Protein AF-A0A350F186-F1 (afdb_monomer)

Solvent-accessible surface area (backbone atoms only — not comparable to full-atom values): 3782 Å² total; per-residue (Å²): 112,63,67,63,50,20,64,76,68,74,43,62,57,50,53,78,72,75,45,76,79,72,96,73,81,88,60,67,44,78,40,71,69,65,57,72,68,59,44,50,52,51,51,55,53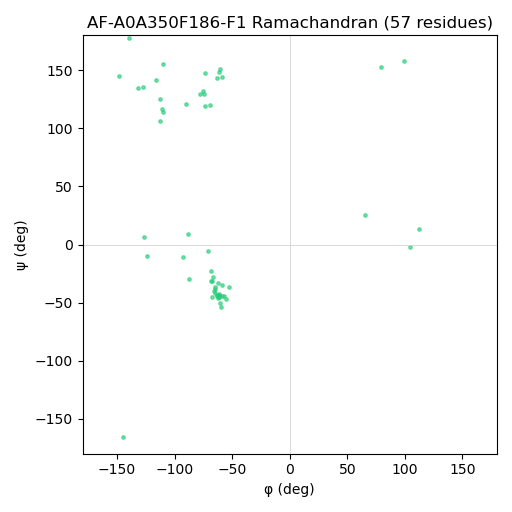,44,40,74,76,65,46,82,39,75,44,78,43,83,129

Sequence (59 aa):
CWDILGQSCGLPVCELLGGRYGEDFHLYRAISQESPEEMAAKVAGYRAEGYRRFQLKVG

Foldseek 3Di:
DLVVVCVVVVHDSCVVVVHDDDPDDADEEEQEDDPPVVSVVVVVVVVVVVHDHYHYDDD

Radius of gyration: 17.96 Å; Cα contacts (8 Å, |Δi|>4): 50; chains: 1; bounding box: 33×18×44 Å

Nearest PDB structures (foldseek):
  4kpl-assembly2_B  TM=8.911E-01  e=7.458E-03  Chromohalobacter israelensis DSM 3043
  4kt2-assembly1_E  TM=8.845E-01  e=8.568E-03  Chromohalobacter israelensis DSM 3043
  3sbf-assembly2_B  TM=8.835E-01  e=2.263E-02  Vibrionales bacterium SWAT-3
  1jpd-assembly1_X  TM=8.594E-01  e=1.042E-01  Escherichia coli

pLDDT: mean 96.01, std 3.9, range [70.5, 98.44]

Mean predicted aligned error: 3.64 Å

Secondary structure (DSSP, 8-state):
-HHHHHHHHT--HHHHTT----S----EEEE-S--HHHHHHHHHHHHHTT--EEEE---

Structure (mmCIF, N/CA/C/O backbone):
data_AF-A0A350F186-F1
#
_entry.id   AF-A0A350F186-F1
#
loop_
_atom_site.group_PDB
_atom_site.id
_atom_site.type_symbol
_atom_site.label_atom_id
_atom_site.label_alt_id
_atom_site.label_comp_id
_atom_site.label_asym_id
_atom_site.label_entity_id
_atom_site.label_seq_id
_atom_site.pdbx_PDB_ins_code
_atom_site.Cartn_x
_atom_site.Cartn_y
_atom_site.Cartn_z
_atom_site.occupancy
_atom_site.B_iso_or_equiv
_atom_site.auth_seq_id
_atom_site.auth_comp_id
_atom_site.auth_asym_id
_atom_site.auth_atom_id
_atom_site.pdbx_PDB_model_num
ATOM 1 N N . CYS A 1 1 ? 0.057 3.364 21.527 1.00 92.00 1 CYS A N 1
ATOM 2 C CA . CYS A 1 1 ? -1.059 2.859 22.357 1.00 92.00 1 CYS A CA 1
ATOM 3 C C . CYS A 1 1 ? -2.353 2.553 21.582 1.00 92.00 1 CYS A C 1
ATOM 5 O O . CYS A 1 1 ? -3.253 1.998 22.193 1.00 92.00 1 CYS A O 1
ATOM 7 N N . TRP A 1 2 ? -2.470 2.852 20.276 1.00 97.81 2 TRP A N 1
ATOM 8 C CA . TRP A 1 2 ? -3.701 2.588 19.504 1.00 97.81 2 TRP A CA 1
ATOM 9 C C . TRP A 1 2 ? -4.057 1.106 19.349 1.00 97.81 2 TRP A C 1
ATOM 11 O O . TRP A 1 2 ? -5.229 0.767 19.442 1.00 97.81 2 TRP A O 1
ATOM 21 N N . A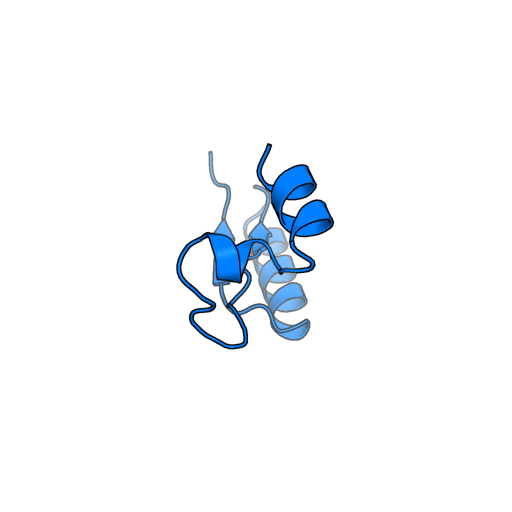SP A 1 3 ? -3.062 0.235 19.167 1.00 98.06 3 ASP A N 1
ATOM 22 C CA . ASP A 1 3 ? -3.284 -1.215 19.077 1.00 98.06 3 ASP A CA 1
ATOM 23 C C . ASP A 1 3 ? -3.922 -1.776 20.363 1.00 98.06 3 ASP A C 1
ATOM 25 O O . ASP A 1 3 ? -4.989 -2.379 20.318 1.00 98.06 3 ASP A O 1
ATOM 29 N N . ILE A 1 4 ? -3.345 -1.454 21.529 1.00 98.44 4 ILE A N 1
ATOM 30 C CA . ILE A 1 4 ? -3.889 -1.840 22.844 1.00 98.44 4 ILE A CA 1
ATOM 31 C C . ILE A 1 4 ? -5.324 -1.322 23.032 1.00 98.44 4 ILE A C 1
ATOM 33 O O . ILE A 1 4 ? -6.189 -2.064 23.493 1.00 98.44 4 ILE A O 1
ATOM 37 N N . LEU A 1 5 ? -5.595 -0.064 22.663 1.00 97.94 5 LEU A N 1
ATOM 38 C CA . LEU A 1 5 ? -6.941 0.507 22.753 1.00 97.94 5 LEU A CA 1
ATOM 39 C C . LEU A 1 5 ? -7.929 -0.256 21.855 1.00 97.94 5 LEU A C 1
ATOM 41 O O . LEU A 1 5 ? -8.998 -0.639 22.325 1.00 97.94 5 LEU A O 1
ATOM 45 N N . GLY A 1 6 ? -7.547 -0.542 20.607 1.00 98.12 6 GLY A N 1
ATOM 46 C CA . GLY A 1 6 ? -8.333 -1.349 19.669 1.00 98.12 6 GLY A CA 1
ATOM 47 C C . GLY A 1 6 ? -8.686 -2.722 20.229 1.00 98.12 6 GLY A C 1
ATOM 48 O O . GLY A 1 6 ? -9.854 -3.107 20.220 1.00 98.12 6 GLY A O 1
ATOM 49 N N . GLN A 1 7 ? -7.703 -3.413 20.810 1.00 98.31 7 GLN A N 1
ATOM 50 C CA . GLN A 1 7 ? -7.910 -4.702 21.473 1.00 98.31 7 GLN A CA 1
ATOM 51 C C . GLN A 1 7 ? -8.868 -4.586 22.667 1.00 98.31 7 GLN A C 1
ATOM 53 O O . GLN A 1 7 ? -9.786 -5.392 22.785 1.00 98.31 7 GLN A O 1
ATOM 58 N N . SER A 1 8 ? -8.713 -3.563 23.518 1.00 98.31 8 SER A N 1
ATOM 59 C CA . SER A 1 8 ? -9.587 -3.365 24.686 1.00 98.31 8 SER A CA 1
ATOM 60 C C . SER A 1 8 ? -11.032 -3.006 24.326 1.00 98.31 8 SER A C 1
ATOM 62 O O . SER A 1 8 ? -11.953 -3.375 25.048 1.00 98.31 8 SER A O 1
ATOM 64 N N . CYS A 1 9 ? -11.236 -2.301 23.210 1.00 97.69 9 CYS A N 1
ATOM 65 C CA . CYS A 1 9 ? -12.554 -1.873 22.748 1.00 97.69 9 CYS A CA 1
ATOM 66 C C . CYS A 1 9 ? -13.203 -2.866 21.773 1.00 97.69 9 CYS A C 1
ATOM 68 O O . CYS A 1 9 ? -14.373 -2.698 21.443 1.00 97.69 9 CYS A O 1
ATOM 70 N N . GLY A 1 10 ? -12.465 -3.868 21.282 1.00 98.12 10 GLY A N 1
ATOM 71 C CA . GLY A 1 10 ? -12.942 -4.785 20.243 1.00 98.12 10 GLY A CA 1
ATOM 72 C C . GLY A 1 10 ? -13.201 -4.099 18.897 1.00 98.12 10 GLY A C 1
ATOM 73 O O . GLY A 1 10 ? -14.024 -4.573 18.117 1.00 98.12 10 GLY A O 1
ATOM 74 N N . LEU A 1 11 ? -12.526 -2.976 18.629 1.00 98.12 11 LEU A N 1
ATOM 75 C CA . LEU A 1 11 ? -12.729 -2.163 17.430 1.00 98.12 11 LEU A CA 1
ATOM 76 C C . LEU A 1 11 ? -11.470 -2.135 16.554 1.00 98.12 11 LEU A C 1
ATOM 78 O O . LEU A 1 11 ? -10.357 -2.013 17.076 1.00 98.12 11 LEU A O 1
ATOM 82 N N . PRO A 1 12 ? -11.616 -2.174 15.216 1.00 97.19 12 PRO A N 1
ATOM 83 C CA . PRO A 1 12 ? -10.517 -1.867 14.311 1.00 97.19 12 PRO A CA 1
ATOM 84 C C . PRO A 1 12 ? -9.977 -0.452 14.554 1.00 97.19 12 PRO A C 1
ATOM 86 O O . PRO A 1 12 ? -10.740 0.485 14.784 1.00 97.19 12 PRO A O 1
ATOM 89 N N . VAL A 1 13 ? -8.662 -0.264 14.418 1.00 97.56 13 VAL A N 1
ATOM 90 C CA . VAL A 1 13 ? -8.024 1.046 14.652 1.00 97.56 13 VAL A CA 1
ATOM 91 C C . VAL A 1 13 ? -8.596 2.143 13.745 1.00 97.56 13 VAL A C 1
ATOM 93 O O . VAL A 1 13 ? -8.741 3.271 14.197 1.00 97.56 13 VAL A O 1
ATOM 96 N N . CYS A 1 14 ? -8.980 1.841 12.499 1.00 96.88 14 CYS A N 1
ATOM 97 C CA . CYS A 1 14 ? -9.591 2.842 11.614 1.00 96.88 14 CYS A CA 1
ATOM 98 C C . CYS A 1 14 ? -10.922 3.390 12.151 1.00 96.88 14 CYS A C 1
ATOM 100 O O . CYS A 1 14 ? -11.188 4.574 11.984 1.00 96.88 14 CYS A O 1
ATOM 102 N N . GLU A 1 15 ? -11.718 2.575 12.851 1.00 97.38 15 GLU A N 1
ATOM 103 C CA . GLU A 1 15 ? -12.956 3.044 13.488 1.00 97.38 15 GLU A CA 1
ATOM 104 C C . GLU A 1 15 ? -12.645 4.032 14.611 1.00 97.38 15 GLU A C 1
ATOM 106 O O . GLU A 1 15 ? -13.264 5.087 14.721 1.00 97.38 15 GLU A O 1
ATOM 111 N N . LEU A 1 16 ? -11.598 3.747 15.385 1.00 97.38 16 LEU A N 1
ATOM 112 C CA . LEU A 1 16 ? -11.120 4.638 16.439 1.00 97.38 16 LEU A CA 1
ATOM 113 C C . LEU A 1 16 ? -10.501 5.942 15.901 1.00 97.38 16 LEU A C 1
ATOM 115 O O . LEU A 1 16 ? -10.453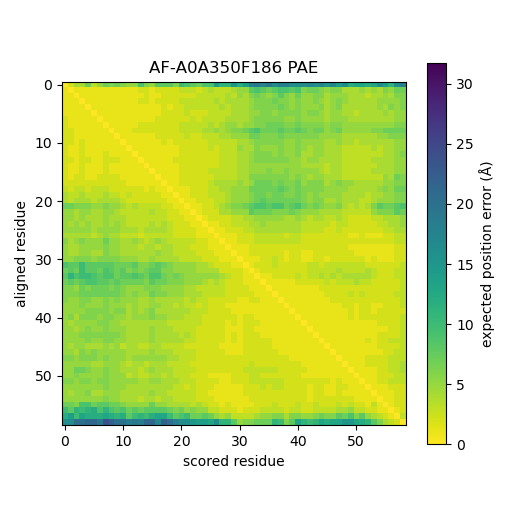 6.936 16.622 1.00 97.38 16 LEU A O 1
ATOM 119 N N . LEU A 1 17 ? -10.039 5.948 14.647 1.00 97.25 17 LEU A N 1
ATOM 120 C CA . LEU A 1 17 ? -9.459 7.112 13.967 1.00 97.25 17 LEU A CA 1
ATOM 121 C C . LEU A 1 17 ? -10.499 7.994 13.250 1.00 97.25 17 LEU A C 1
ATOM 123 O O . LEU A 1 17 ? -10.113 8.914 12.531 1.00 97.25 17 LEU A O 1
ATOM 127 N N . GLY A 1 18 ? -11.796 7.751 13.461 1.00 97.00 18 GLY A N 1
ATOM 128 C CA . GLY A 1 18 ? -12.884 8.540 12.871 1.00 97.00 18 GLY A CA 1
ATOM 129 C C . GLY A 1 18 ? -13.724 7.796 11.832 1.00 97.00 18 GLY A C 1
ATOM 130 O O . GLY A 1 18 ? -14.499 8.432 11.120 1.00 97.00 18 GLY A O 1
ATOM 131 N N . GLY A 1 19 ? -13.590 6.471 11.757 1.00 96.62 19 GLY A N 1
ATOM 132 C CA . GLY A 1 19 ? -14.333 5.625 10.827 1.00 96.62 19 GLY A CA 1
ATOM 133 C C . GLY A 1 19 ? -13.527 5.245 9.587 1.00 96.62 19 GLY A C 1
ATOM 134 O O . GLY A 1 19 ? -12.556 5.902 9.200 1.00 96.62 19 GLY A O 1
ATOM 135 N N . ARG A 1 20 ? -13.933 4.150 8.941 1.00 96.31 20 ARG A N 1
ATOM 136 C CA . ARG A 1 20 ? -13.357 3.719 7.664 1.00 96.31 20 ARG A CA 1
ATOM 137 C C . ARG A 1 20 ? -13.840 4.601 6.511 1.00 96.31 20 ARG A C 1
ATOM 139 O O . ARG A 1 20 ? -15.037 4.770 6.303 1.00 96.31 20 ARG A O 1
ATOM 146 N N . TYR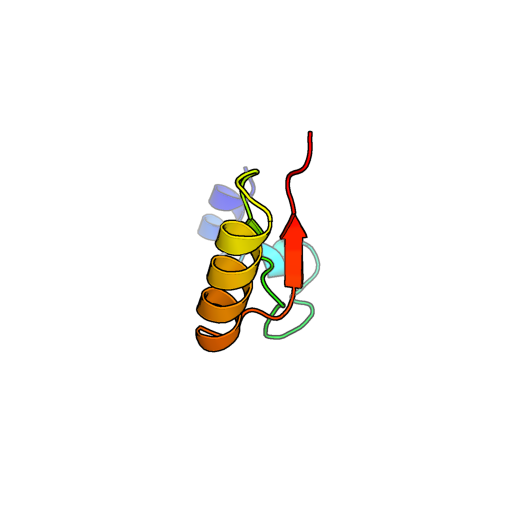 A 1 21 ? -12.897 5.089 5.709 1.00 95.81 21 TYR A N 1
ATOM 147 C CA . TYR A 1 21 ? -13.183 5.722 4.424 1.00 95.81 21 TYR A CA 1
ATOM 148 C C . TYR A 1 21 ? -12.686 4.838 3.277 1.00 95.81 21 TYR A C 1
ATOM 150 O O . TYR A 1 21 ? -11.481 4.620 3.142 1.00 95.81 21 TYR A O 1
ATOM 158 N N . GLY A 1 22 ? -13.618 4.366 2.446 1.00 95.19 22 GLY A N 1
ATOM 159 C CA . GLY A 1 22 ? -13.344 3.441 1.346 1.00 95.19 22 GLY A CA 1
ATOM 160 C C . GLY A 1 22 ? -13.188 1.985 1.797 1.00 95.19 22 GLY A C 1
ATOM 161 O O . GLY A 1 22 ? -12.787 1.694 2.923 1.00 95.19 22 GLY A O 1
ATOM 162 N N . GLU A 1 23 ? -13.504 1.063 0.890 1.00 95.00 23 GLU A N 1
ATOM 163 C CA . GLU A 1 23 ? -13.391 -0.382 1.138 1.00 95.00 23 GLU A CA 1
ATOM 164 C C . GLU A 1 23 ? -11.992 -0.920 0.809 1.00 95.00 23 GLU A C 1
ATOM 166 O O . GLU A 1 23 ? -11.513 -1.863 1.438 1.00 95.00 23 GLU A O 1
ATOM 171 N N . ASP A 1 24 ? -11.308 -0.287 -0.146 1.00 95.19 24 ASP A N 1
ATOM 172 C CA . ASP A 1 24 ? -9.958 -0.628 -0.576 1.00 95.19 24 ASP A CA 1
ATOM 173 C C . ASP A 1 24 ? -9.109 0.626 -0.845 1.00 95.19 24 ASP A C 1
ATOM 175 O O . ASP A 1 24 ? -9.546 1.769 -0.689 1.00 95.19 24 ASP A O 1
ATOM 179 N N . PHE A 1 25 ? -7.842 0.410 -1.203 1.00 94.00 25 PHE A N 1
ATOM 180 C CA . PHE A 1 25 ? -6.940 1.481 -1.598 1.00 94.00 25 PHE A CA 1
ATOM 181 C C . PHE A 1 25 ? -5.926 0.996 -2.634 1.00 94.00 25 PHE A C 1
ATOM 183 O O . PHE A 1 25 ? -5.435 -0.133 -2.599 1.00 94.00 25 PHE A O 1
ATOM 190 N N . HIS A 1 26 ? -5.568 1.878 -3.568 1.00 95.12 26 HIS A N 1
ATOM 191 C CA . HIS A 1 26 ? -4.588 1.554 -4.598 1.00 95.12 26 HIS A CA 1
ATOM 192 C C . HIS A 1 26 ? -3.166 1.514 -4.038 1.00 95.12 26 HIS A C 1
ATOM 194 O O . HIS A 1 26 ? -2.617 2.539 -3.624 1.00 95.12 26 HIS A O 1
ATOM 200 N N . LEU A 1 27 ? -2.536 0.346 -4.140 1.00 96.44 27 LEU A N 1
ATOM 201 C CA . LEU A 1 27 ? -1.118 0.182 -3.852 1.00 96.44 27 LEU A CA 1
ATOM 202 C C . LEU A 1 27 ? -0.255 0.781 -4.966 1.00 96.44 27 LEU A C 1
ATOM 204 O O . LEU A 1 27 ? -0.606 0.752 -6.151 1.00 96.44 27 LEU A O 1
ATOM 208 N N . TYR A 1 28 ? 0.911 1.291 -4.577 1.00 96.38 28 TYR A N 1
ATOM 209 C CA . TYR A 1 28 ? 1.978 1.631 -5.508 1.00 96.38 28 TYR A CA 1
ATOM 210 C C . TYR A 1 28 ? 3.151 0.667 -5.345 1.00 96.38 28 TYR A C 1
ATOM 212 O O . TYR A 1 28 ? 3.341 0.078 -4.280 1.00 96.38 28 TYR A O 1
ATOM 220 N N . ARG A 1 29 ? 3.947 0.516 -6.405 1.00 97.00 29 ARG A N 1
ATOM 221 C CA . ARG A 1 29 ? 5.179 -0.272 -6.385 1.00 97.00 29 ARG A CA 1
ATOM 222 C C . ARG A 1 29 ? 6.387 0.636 -6.560 1.00 97.00 29 ARG A C 1
ATOM 224 O O . ARG A 1 29 ? 6.457 1.395 -7.525 1.00 97.00 29 ARG A O 1
ATOM 231 N N . ALA A 1 30 ? 7.333 0.559 -5.631 1.00 96.69 30 ALA A N 1
ATOM 232 C CA . ALA A 1 30 ? 8.632 1.193 -5.805 1.00 96.69 30 ALA A CA 1
ATOM 233 C C . ALA A 1 30 ? 9.482 0.371 -6.786 1.00 96.69 30 ALA A C 1
ATOM 235 O O . ALA A 1 30 ? 9.577 -0.849 -6.652 1.00 96.69 30 ALA A O 1
ATOM 236 N N . ILE A 1 31 ? 10.087 1.042 -7.763 1.00 96.38 31 ILE A N 1
ATOM 237 C CA . ILE A 1 31 ? 11.014 0.453 -8.731 1.00 96.38 31 ILE A CA 1
ATOM 238 C C . ILE A 1 31 ? 12.401 0.998 -8.407 1.00 96.38 31 ILE A C 1
ATOM 240 O O . ILE A 1 31 ? 12.624 2.207 -8.501 1.00 96.38 31 ILE A O 1
ATOM 244 N N . SER A 1 32 ? 13.298 0.115 -7.966 1.00 94.12 32 SER A N 1
ATOM 245 C CA . SER A 1 32 ? 14.695 0.455 -7.683 1.00 94.12 32 SER A CA 1
ATOM 246 C C . SER A 1 32 ? 15.403 0.964 -8.936 1.00 94.12 32 SER A C 1
ATOM 248 O O . SER A 1 32 ? 15.048 0.576 -10.048 1.00 94.12 32 SER A O 1
ATOM 250 N N . GLN A 1 33 ? 16.399 1.825 -8.736 1.00 94.12 33 GLN A N 1
ATOM 251 C CA . GLN A 1 33 ? 17.194 2.373 -9.826 1.00 94.12 33 GLN A CA 1
ATOM 252 C C . GLN A 1 33 ? 18.074 1.288 -10.440 1.00 94.12 33 GLN A C 1
ATOM 254 O O . GLN A 1 33 ? 18.922 0.715 -9.759 1.00 94.12 33 GLN A O 1
ATOM 259 N N . GLU A 1 34 ? 17.868 1.037 -11.724 1.00 93.56 34 GLU A N 1
ATOM 260 C CA . GLU A 1 34 ? 18.592 0.068 -12.547 1.00 93.56 34 GLU A CA 1
ATOM 261 C C . GLU A 1 34 ? 18.720 0.643 -13.966 1.00 93.56 34 GLU A C 1
ATOM 263 O O . GLU A 1 34 ? 18.495 1.843 -14.168 1.00 93.56 34 GLU A O 1
ATOM 268 N N . SER A 1 35 ? 19.079 -0.174 -14.960 1.00 96.06 35 SER A N 1
ATOM 269 C CA . SER A 1 35 ? 18.991 0.275 -16.351 1.00 96.06 35 SER A CA 1
ATOM 270 C C . SER A 1 35 ? 1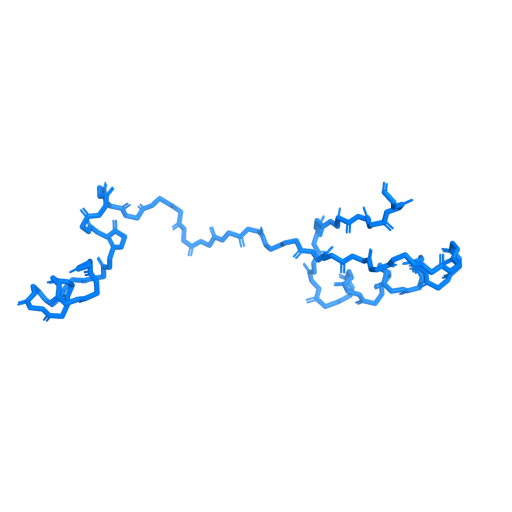7.535 0.613 -16.730 1.00 96.06 35 SER A C 1
ATOM 272 O O . SER A 1 35 ? 16.597 -0.011 -16.215 1.00 96.06 35 SER A O 1
ATOM 274 N N . PRO A 1 36 ? 17.302 1.587 -17.632 1.00 95.56 36 PRO A N 1
ATOM 275 C CA . PRO A 1 36 ? 15.955 1.931 -18.088 1.00 95.56 36 PRO A CA 1
ATOM 276 C C . PRO A 1 36 ? 15.155 0.724 -18.604 1.00 95.56 36 PRO A C 1
ATOM 278 O O . PRO A 1 36 ? 13.952 0.625 -18.356 1.00 95.56 36 PRO A O 1
ATOM 281 N N . GLU A 1 37 ? 15.822 -0.211 -19.280 1.00 97.19 37 GLU A N 1
ATOM 282 C CA . GLU A 1 37 ? 15.229 -1.426 -19.836 1.00 97.19 37 GLU A CA 1
ATOM 283 C C . GLU A 1 37 ? 14.751 -2.385 -18.736 1.00 97.19 37 GLU A C 1
ATOM 285 O O . GLU A 1 37 ? 13.619 -2.875 -18.786 1.00 97.19 37 GLU A O 1
ATOM 290 N N . GLU A 1 38 ? 15.570 -2.612 -17.705 1.00 96.69 38 GLU A N 1
ATOM 291 C CA . GLU A 1 38 ? 15.209 -3.445 -16.549 1.00 96.69 38 GLU A CA 1
ATOM 292 C C . GLU A 1 38 ? 14.061 -2.823 -15.751 1.00 96.69 38 GLU A C 1
ATOM 294 O O . GLU A 1 38 ? 13.106 -3.511 -15.372 1.00 96.69 38 GLU A O 1
ATOM 299 N N . MET A 1 39 ? 14.099 -1.503 -15.551 1.00 96.81 39 MET A N 1
ATOM 300 C CA . MET A 1 39 ? 13.028 -0.772 -14.876 1.00 96.81 39 MET A CA 1
ATOM 301 C C . MET A 1 39 ? 11.705 -0.889 -15.644 1.00 96.81 39 MET A C 1
ATOM 303 O O . MET A 1 39 ? 10.661 -1.145 -15.035 1.00 96.81 39 MET A O 1
ATOM 307 N N . ALA A 1 40 ? 11.731 -0.762 -16.974 1.00 96.94 40 ALA A N 1
ATOM 308 C CA . ALA A 1 40 ? 10.552 -0.932 -17.820 1.00 96.94 40 ALA A CA 1
ATOM 309 C C . ALA A 1 40 ? 9.992 -2.364 -17.753 1.00 96.94 40 ALA A C 1
ATOM 311 O O . ALA A 1 40 ? 8.779 -2.544 -17.602 1.00 96.94 40 ALA A O 1
ATOM 312 N N . ALA A 1 41 ? 10.861 -3.380 -17.791 1.00 97.50 41 ALA A N 1
ATOM 313 C CA . ALA A 1 41 ? 10.462 -4.781 -17.653 1.00 97.50 41 ALA A CA 1
ATOM 314 C C . ALA A 1 41 ? 9.799 -5.058 -16.291 1.00 97.50 41 ALA A C 1
ATOM 316 O O . ALA A 1 41 ? 8.743 -5.693 -16.227 1.00 97.50 41 ALA A O 1
ATOM 317 N N . LYS A 1 42 ? 10.352 -4.511 -15.201 1.00 96.81 42 LYS A N 1
ATOM 318 C CA . LYS A 1 42 ? 9.760 -4.612 -13.857 1.00 96.81 42 LYS A CA 1
ATOM 319 C C . LYS A 1 42 ? 8.397 -3.938 -13.773 1.00 96.81 42 LYS A C 1
ATOM 321 O O . LYS A 1 42 ? 7.464 -4.521 -13.222 1.00 96.81 42 LYS A O 1
ATOM 326 N N . VAL A 1 43 ? 8.250 -2.737 -14.334 1.00 96.94 43 VAL A N 1
ATOM 327 C CA . VAL A 1 43 ? 6.951 -2.047 -14.392 1.00 96.94 43 VAL A CA 1
ATOM 328 C C . VAL A 1 43 ? 5.921 -2.893 -15.140 1.00 96.94 43 VAL A C 1
ATOM 330 O O . VAL A 1 43 ? 4.796 -3.035 -14.661 1.00 96.94 43 VAL A O 1
ATOM 333 N N . ALA A 1 44 ? 6.292 -3.489 -16.275 1.00 97.69 44 ALA A N 1
ATOM 334 C CA . ALA A 1 44 ? 5.399 -4.360 -17.035 1.00 97.69 44 ALA A CA 1
ATOM 335 C C . ALA A 1 44 ? 4.957 -5.590 -16.221 1.00 97.69 44 ALA A C 1
ATOM 337 O O . ALA A 1 44 ? 3.759 -5.879 -16.172 1.00 97.69 44 ALA A O 1
ATOM 338 N N . GLY A 1 45 ? 5.889 -6.253 -15.527 1.00 98.00 45 GLY A N 1
ATOM 339 C 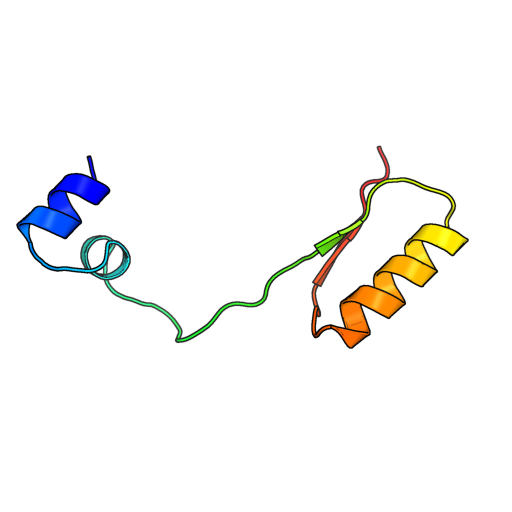CA . GLY A 1 45 ? 5.592 -7.394 -14.653 1.00 98.00 45 GLY A CA 1
ATOM 340 C C . GLY A 1 45 ? 4.619 -7.036 -13.528 1.00 98.00 45 GLY A C 1
ATOM 341 O O . GLY A 1 45 ? 3.535 -7.606 -13.429 1.00 98.00 45 GLY A O 1
ATOM 342 N N . TYR A 1 46 ? 4.927 -6.001 -12.747 1.00 97.62 46 TYR A N 1
ATOM 343 C CA . TYR A 1 46 ? 4.060 -5.579 -11.643 1.00 97.62 46 TYR A CA 1
ATOM 344 C C . TYR A 1 46 ? 2.707 -5.031 -12.114 1.00 97.62 46 TYR A C 1
ATOM 346 O O . TYR A 1 46 ? 1.701 -5.142 -11.411 1.00 97.62 46 TYR A O 1
ATOM 354 N N . ARG A 1 47 ? 2.637 -4.458 -13.320 1.00 97.06 47 ARG A N 1
ATOM 355 C CA . ARG A 1 47 ? 1.358 -4.067 -13.921 1.00 97.06 47 ARG A CA 1
ATOM 356 C C . ARG A 1 47 ? 0.473 -5.280 -14.213 1.00 97.06 47 ARG A C 1
ATOM 358 O O . ARG A 1 47 ? -0.748 -5.169 -14.055 1.00 97.06 47 ARG A O 1
ATOM 365 N N . ALA A 1 48 ? 1.064 -6.404 -14.621 1.00 97.81 48 ALA A N 1
ATOM 366 C CA . ALA A 1 48 ? 0.353 -7.665 -14.821 1.00 97.81 48 ALA A CA 1
ATOM 367 C C . ALA A 1 48 ? -0.142 -8.265 -13.492 1.00 97.81 48 ALA A C 1
ATOM 369 O O . ALA A 1 48 ? -1.233 -8.822 -13.455 1.00 97.81 48 ALA A O 1
ATOM 370 N N . GLU A 1 49 ? 0.581 -8.044 -12.388 1.00 97.38 49 GLU A N 1
ATOM 371 C CA . GLU A 1 49 ? 0.139 -8.392 -11.022 1.00 97.38 49 GLU A CA 1
ATOM 372 C C . GLU A 1 49 ? -0.997 -7.494 -10.489 1.00 97.38 49 GLU A C 1
ATOM 374 O O . GLU A 1 49 ? -1.537 -7.737 -9.414 1.00 97.38 49 GLU A O 1
ATOM 379 N N . GLY A 1 50 ? -1.382 -6.449 -11.231 1.00 97.12 50 GLY A N 1
ATOM 380 C CA . GLY A 1 50 ? -2.506 -5.575 -10.890 1.00 97.12 50 GLY A CA 1
ATOM 381 C C . GLY A 1 50 ? -2.111 -4.209 -10.329 1.00 97.12 50 GLY A C 1
ATOM 382 O O . GLY A 1 50 ? -2.990 -3.365 -10.142 1.00 97.12 50 GLY A O 1
ATOM 383 N N . TYR A 1 51 ? -0.817 -3.921 -10.141 1.00 97.62 51 TYR A N 1
ATOM 384 C CA . TYR A 1 51 ? -0.388 -2.580 -9.747 1.00 97.62 51 TYR A CA 1
ATOM 385 C C . TYR A 1 51 ? -0.729 -1.549 -10.830 1.00 97.62 51 TYR A C 1
ATOM 387 O O . TYR A 1 51 ? -0.655 -1.796 -12.040 1.00 97.62 51 TYR A O 1
ATOM 395 N N . ARG A 1 52 ? -1.117 -0.357 -10.371 1.00 96.38 52 ARG A N 1
ATOM 396 C CA . ARG A 1 52 ? -1.494 0.774 -11.235 1.00 96.38 52 ARG A CA 1
ATOM 397 C C . ARG A 1 52 ? -0.690 2.042 -10.966 1.00 96.38 52 ARG A C 1
ATOM 399 O O . ARG A 1 52 ? -0.783 2.984 -11.743 1.00 96.38 52 ARG A O 1
ATOM 406 N N . ARG A 1 53 ? 0.091 2.078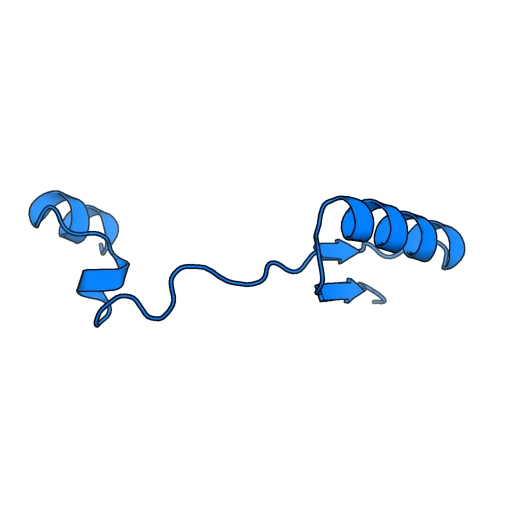 -9.884 1.00 97.75 53 ARG A N 1
ATOM 407 C CA . ARG A 1 53 ? 0.901 3.231 -9.471 1.00 97.75 53 ARG A CA 1
ATOM 408 C C . ARG A 1 53 ? 2.344 2.779 -9.263 1.00 97.75 53 ARG A C 1
ATOM 410 O O . ARG A 1 53 ? 2.575 1.747 -8.636 1.00 97.75 53 ARG A O 1
ATOM 417 N N . PHE A 1 54 ? 3.302 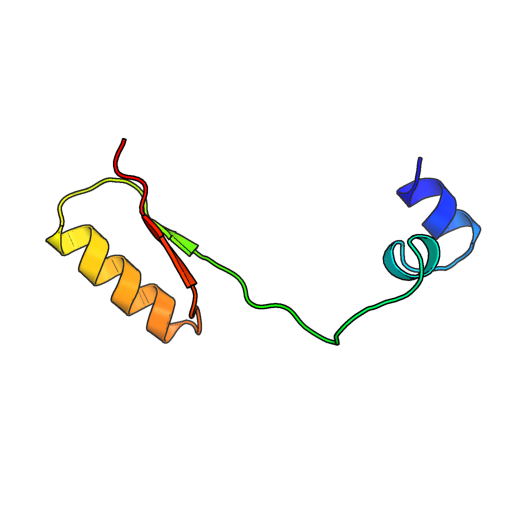3.553 -9.761 1.00 96.94 54 PHE A N 1
ATOM 418 C CA . PHE A 1 54 ? 4.724 3.213 -9.706 1.00 96.94 54 PHE A CA 1
ATOM 419 C C . PHE A 1 54 ? 5.527 4.409 -9.210 1.00 96.94 54 PHE A C 1
ATOM 421 O O . PHE A 1 54 ? 5.308 5.531 -9.658 1.00 96.94 54 PHE A O 1
ATOM 428 N N . GLN A 1 55 ? 6.449 4.162 -8.286 1.00 97.06 55 GLN A N 1
ATOM 429 C CA . GLN A 1 55 ? 7.399 5.158 -7.809 1.00 97.06 55 GLN A CA 1
ATOM 430 C C . GLN A 1 55 ? 8.792 4.743 -8.272 1.00 97.06 55 GLN A C 1
ATOM 432 O O . GLN A 1 55 ? 9.365 3.794 -7.740 1.00 97.06 55 GLN A O 1
ATOM 437 N N . LEU A 1 56 ? 9.331 5.444 -9.265 1.00 95.12 56 LEU A N 1
ATOM 438 C CA . LEU A 1 56 ? 10.690 5.204 -9.740 1.00 95.12 56 LEU A CA 1
ATOM 439 C C . LEU A 1 56 ? 11.683 5.850 -8.772 1.00 95.12 56 LEU A C 1
ATOM 441 O O . LEU A 1 56 ? 11.532 7.018 -8.411 1.00 95.12 56 LEU A O 1
ATOM 445 N N . LYS A 1 57 ? 12.681 5.089 -8.332 1.00 93.12 57 LYS A N 1
ATOM 446 C CA . LYS A 1 57 ? 13.841 5.624 -7.618 1.00 93.12 57 LYS A CA 1
ATOM 447 C C . LYS A 1 57 ? 14.895 5.957 -8.667 1.00 93.12 57 LYS A C 1
ATOM 449 O O . LYS A 1 57 ? 15.265 5.083 -9.440 1.00 93.12 57 LYS A O 1
ATOM 454 N N . VAL A 1 58 ? 15.311 7.218 -8.727 1.00 85.44 58 VAL A N 1
ATOM 455 C CA . VAL A 1 58 ? 16.231 7.734 -9.759 1.00 85.44 58 VAL A CA 1
ATOM 456 C C . VAL A 1 58 ? 17.459 8.445 -9.172 1.00 85.44 58 VAL A C 1
ATOM 458 O O . VAL A 1 58 ? 18.262 8.983 -9.930 1.00 85.44 58 VAL A O 1
ATOM 461 N N . GLY A 1 59 ? 17.618 8.403 -7.843 1.00 70.50 59 GLY A N 1
ATOM 462 C CA . GLY A 1 59 ? 18.534 9.259 -7.084 1.00 70.50 59 GLY A CA 1
ATOM 463 C C . GLY A 1 59 ? 17.775 10.381 -6.403 1.00 70.50 59 GLY A C 1
ATOM 464 O O . GLY A 1 59 ? 17.080 11.1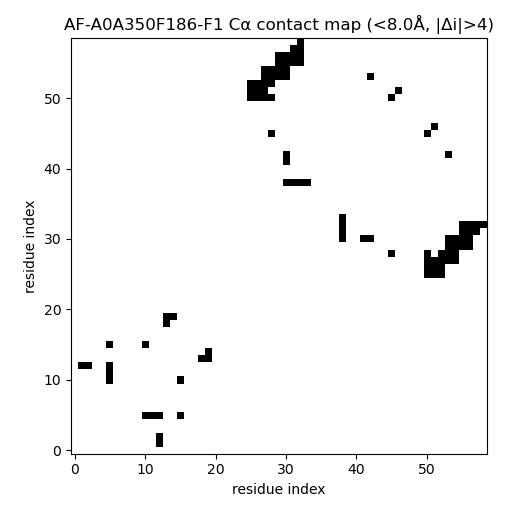28 -7.124 1.00 70.50 59 GLY A O 1
#